Protein AF-A0A7S4IUM0-F1 (afdb_monomer_lite)

Structure (mmCIF, N/CA/C/O backbone):
data_AF-A0A7S4IUM0-F1
#
_entry.id   AF-A0A7S4IUM0-F1
#
loop_
_atom_site.group_PDB
_atom_site.id
_atom_site.type_symbol
_atom_site.label_atom_id
_atom_site.label_alt_id
_atom_site.label_comp_id
_atom_site.label_asym_id
_atom_site.label_entity_id
_atom_site.label_seq_id
_atom_site.pdbx_PDB_ins_code
_atom_site.Cartn_x
_atom_site.Cartn_y
_atom_site.Cartn_z
_atom_site.occupancy
_atom_site.B_iso_or_equiv
_atom_site.auth_seq_id
_atom_site.auth_comp_id
_atom_site.auth_asym_id
_atom_site.auth_atom_id
_atom_site.pdbx_PDB_model_num
ATOM 1 N N . ASN A 1 1 ? 37.593 -7.149 35.780 1.00 63.69 1 ASN A N 1
ATOM 2 C CA . ASN A 1 1 ? 36.478 -6.447 36.459 1.00 63.69 1 ASN A CA 1
ATOM 3 C C . ASN A 1 1 ? 35.816 -5.313 35.685 1.00 63.69 1 ASN A C 1
ATOM 5 O O . ASN A 1 1 ? 34.598 -5.281 35.709 1.00 63.69 1 ASN A O 1
ATOM 9 N N . ARG A 1 2 ? 36.519 -4.420 34.967 1.00 64.31 2 ARG A N 1
ATOM 10 C CA . ARG A 1 2 ? 35.857 -3.323 34.215 1.00 64.31 2 ARG A CA 1
ATOM 11 C C . ARG A 1 2 ? 34.933 -3.779 33.070 1.00 64.31 2 ARG A C 1
ATOM 13 O O . ARG A 1 2 ? 33.893 -3.170 32.850 1.00 64.31 2 ARG A O 1
ATOM 20 N N . GLU A 1 3 ? 35.284 -4.847 32.355 1.00 69.06 3 GLU A N 1
ATOM 21 C CA . GLU A 1 3 ? 34.468 -5.354 31.237 1.00 69.06 3 GLU A CA 1
ATOM 22 C C . GLU A 1 3 ? 33.169 -6.036 31.683 1.00 69.06 3 GLU A C 1
ATOM 24 O O . GLU A 1 3 ? 32.136 -5.874 31.037 1.00 69.06 3 GLU A O 1
ATOM 29 N N . GLU A 1 4 ? 33.188 -6.774 32.795 1.00 69.81 4 GLU A N 1
ATOM 30 C CA . GLU A 1 4 ? 31.971 -7.379 33.354 1.00 69.81 4 GLU A CA 1
ATOM 31 C C . GLU A 1 4 ? 30.997 -6.319 33.866 1.00 69.81 4 GLU A C 1
ATOM 33 O O . GLU A 1 4 ? 29.786 -6.442 33.683 1.00 69.81 4 GLU A O 1
ATOM 38 N N . GLU A 1 5 ? 31.520 -5.251 34.462 1.00 71.12 5 GLU A N 1
ATOM 39 C CA . GLU A 1 5 ? 30.724 -4.123 34.933 1.00 71.12 5 GLU A CA 1
ATOM 40 C C . GLU A 1 5 ? 30.091 -3.361 33.757 1.00 71.12 5 GLU A C 1
ATOM 42 O O . GLU A 1 5 ? 28.891 -3.084 33.773 1.00 71.12 5 GLU A O 1
ATOM 47 N N . PHE A 1 6 ? 30.845 -3.144 32.673 1.00 70.12 6 PHE A N 1
ATOM 48 C CA . PHE A 1 6 ? 30.323 -2.561 31.434 1.00 70.12 6 PHE A CA 1
ATOM 49 C C . PHE A 1 6 ? 29.218 -3.425 30.802 1.00 70.12 6 PHE A C 1
ATOM 51 O O . PHE A 1 6 ? 28.156 -2.905 30.456 1.00 70.12 6 PHE A O 1
ATOM 58 N N . ARG A 1 7 ? 29.405 -4.753 30.717 1.00 73.19 7 ARG A N 1
ATOM 59 C CA . ARG A 1 7 ? 28.372 -5.679 30.208 1.00 73.19 7 ARG A CA 1
ATOM 60 C C . ARG A 1 7 ? 27.113 -5.678 31.076 1.00 73.19 7 ARG A C 1
ATOM 62 O O . ARG A 1 7 ? 26.009 -5.676 30.535 1.00 73.19 7 ARG A O 1
ATOM 69 N N . ARG A 1 8 ? 27.252 -5.634 32.407 1.00 75.31 8 ARG A N 1
ATOM 70 C CA . ARG A 1 8 ? 26.108 -5.551 33.334 1.00 75.31 8 ARG A CA 1
ATOM 71 C C . ARG A 1 8 ? 25.330 -4.249 33.170 1.00 75.31 8 ARG A C 1
ATOM 73 O O . ARG A 1 8 ? 24.102 -4.283 33.114 1.00 75.31 8 ARG A O 1
ATOM 80 N N . VAL A 1 9 ? 26.021 -3.115 33.050 1.00 75.88 9 VAL A N 1
ATOM 81 C CA . VAL A 1 9 ? 25.381 -1.805 32.850 1.00 75.88 9 VAL A CA 1
ATOM 82 C C . VAL A 1 9 ? 24.664 -1.743 31.500 1.00 75.88 9 VAL A C 1
ATOM 84 O O . VAL A 1 9 ? 23.519 -1.291 31.445 1.00 75.88 9 VAL A O 1
ATOM 87 N N . ASN A 1 10 ? 25.279 -2.246 30.426 1.00 73.94 10 ASN A N 1
ATOM 88 C CA . ASN A 1 10 ? 24.647 -2.263 29.105 1.00 73.94 10 ASN A CA 1
ATOM 89 C C . ASN A 1 10 ? 23.442 -3.211 29.047 1.00 73.94 10 ASN A C 1
ATOM 91 O O . ASN A 1 10 ? 22.399 -2.838 28.517 1.00 73.94 10 ASN A O 1
ATOM 95 N N . SER A 1 11 ? 23.544 -4.393 29.659 1.00 77.81 11 SER A N 1
ATOM 96 C CA . SER A 1 11 ? 22.425 -5.336 29.765 1.00 77.81 11 SER A CA 1
ATOM 97 C C . SER A 1 11 ? 21.254 -4.739 30.559 1.00 77.81 11 SER A C 1
ATOM 99 O O . SER A 1 11 ? 20.110 -4.787 30.115 1.00 77.81 11 SER A O 1
ATOM 101 N N . SER A 1 12 ? 21.536 -4.055 31.674 1.00 83.81 12 SER A N 1
ATOM 102 C CA . SER A 1 12 ? 20.522 -3.346 32.471 1.00 83.81 12 SER A CA 1
ATOM 103 C C . SER A 1 12 ? 19.829 -2.221 31.690 1.00 83.81 12 SER A C 1
ATOM 105 O O . SER A 1 12 ? 18.613 -2.048 31.789 1.00 83.81 12 SER A O 1
ATOM 107 N N . ARG A 1 13 ? 20.576 -1.469 30.871 1.00 82.19 13 ARG A N 1
ATOM 108 C CA . ARG A 1 13 ? 20.016 -0.431 29.992 1.00 82.19 13 ARG A CA 1
ATOM 109 C C . ARG A 1 13 ? 19.127 -1.016 28.897 1.00 82.19 13 ARG A C 1
ATOM 111 O O . ARG A 1 13 ? 18.035 -0.498 28.690 1.00 82.19 13 ARG A O 1
ATOM 118 N N . MET A 1 14 ? 19.560 -2.101 28.258 1.00 82.38 14 MET A N 1
ATOM 119 C CA . MET A 1 14 ? 18.766 -2.810 27.251 1.00 82.38 14 MET A CA 1
ATOM 120 C C . MET A 1 14 ? 17.465 -3.354 27.844 1.00 82.38 14 MET A C 1
ATOM 122 O O . MET A 1 14 ? 16.401 -3.101 27.297 1.00 82.38 14 MET A O 1
ATOM 126 N N . LEU A 1 15 ? 17.521 -3.993 29.015 1.00 85.12 15 LEU A N 1
ATOM 127 C CA . LEU A 1 15 ? 16.335 -4.479 29.730 1.00 85.12 15 LEU A CA 1
ATOM 128 C C . LEU A 1 15 ? 15.332 -3.364 30.056 1.00 85.12 15 LEU A C 1
ATOM 130 O O . LEU A 1 15 ? 14.126 -3.573 29.950 1.00 85.12 15 LEU A O 1
ATOM 134 N N . LYS A 1 16 ? 15.817 -2.179 30.443 1.00 87.38 16 LYS A N 1
ATOM 135 C CA . LYS A 1 16 ? 14.956 -1.008 30.662 1.00 87.38 16 LYS A CA 1
ATOM 136 C C . LYS A 1 16 ? 14.323 -0.517 29.362 1.00 87.38 16 LYS A C 1
ATOM 138 O O . LYS A 1 16 ? 13.136 -0.222 29.356 1.00 87.38 16 LYS A O 1
ATOM 143 N N . LEU A 1 17 ? 15.086 -0.464 28.270 1.00 87.38 17 LEU A N 1
ATOM 144 C CA . LEU A 1 17 ? 14.565 -0.061 26.964 1.00 87.38 17 LEU A CA 1
ATOM 145 C C . LEU A 1 17 ? 13.480 -1.026 26.473 1.00 87.38 17 LEU A C 1
ATOM 147 O O . LEU A 1 17 ? 12.418 -0.578 26.061 1.00 87.38 17 LEU A O 1
ATOM 151 N N . THR A 1 18 ? 13.717 -2.336 26.570 1.00 83.06 18 THR A N 1
ATOM 152 C CA . THR A 1 18 ? 12.745 -3.359 26.164 1.00 83.06 18 THR A CA 1
ATOM 153 C C . THR A 1 18 ? 11.455 -3.264 26.972 1.00 83.06 18 THR A C 1
ATOM 155 O O . THR A 1 18 ? 10.380 -3.342 26.393 1.00 83.06 18 THR A O 1
ATOM 158 N N . LYS A 1 19 ? 11.541 -3.032 28.289 1.00 85.62 19 LYS A N 1
ATOM 159 C CA . LYS A 1 19 ? 10.349 -2.816 29.123 1.00 85.62 19 LYS A CA 1
ATOM 160 C C . LYS A 1 19 ? 9.572 -1.571 28.712 1.00 85.62 19 LYS A C 1
ATOM 162 O O . LYS A 1 19 ? 8.361 -1.646 28.566 1.00 85.62 19 LYS A O 1
ATOM 167 N N . ASN A 1 20 ? 10.265 -0.461 28.470 1.00 87.50 20 ASN A N 1
ATOM 168 C CA . ASN A 1 20 ? 9.612 0.773 28.042 1.00 87.50 20 ASN A CA 1
ATOM 169 C C . ASN A 1 20 ? 8.931 0.607 26.673 1.00 87.50 20 ASN A C 1
ATOM 171 O O . ASN A 1 20 ? 7.822 1.091 26.484 1.00 87.50 20 ASN A O 1
ATOM 175 N N . LEU A 1 21 ? 9.571 -0.088 25.725 1.00 86.56 21 LEU A N 1
ATOM 176 C CA . LEU A 1 21 ? 8.967 -0.393 24.424 1.00 86.56 21 LEU A CA 1
ATOM 177 C C . LEU A 1 21 ? 7.737 -1.287 24.579 1.00 86.56 21 LEU A C 1
ATOM 179 O O . LEU A 1 21 ? 6.700 -0.981 24.006 1.00 86.56 21 LEU A O 1
ATOM 183 N N . GLN A 1 22 ? 7.824 -2.322 25.414 1.00 89.56 22 GLN A N 1
ATOM 184 C CA . GLN A 1 22 ? 6.698 -3.203 25.706 1.00 89.56 22 GLN A CA 1
ATOM 185 C C . GLN A 1 22 ? 5.515 -2.441 26.324 1.00 89.56 22 GLN A C 1
ATOM 187 O O . GLN A 1 22 ? 4.371 -2.687 25.958 1.00 89.56 22 GLN A O 1
ATOM 192 N N . GLU A 1 23 ? 5.769 -1.512 27.249 1.00 89.62 23 GLU A N 1
ATOM 193 C CA . GLU A 1 23 ? 4.726 -0.668 27.848 1.00 89.62 23 GLU A CA 1
ATOM 194 C C . GLU A 1 23 ? 4.054 0.235 26.805 1.00 89.62 23 GLU A C 1
ATOM 196 O O . GLU A 1 23 ? 2.829 0.366 26.799 1.00 89.62 23 GLU A O 1
ATOM 201 N N . VAL A 1 24 ? 4.838 0.816 25.891 1.00 89.25 24 VAL A N 1
ATOM 202 C CA . VAL A 1 24 ? 4.317 1.636 24.790 1.00 89.25 24 VAL A CA 1
ATOM 203 C C . VAL A 1 24 ? 3.498 0.793 23.812 1.00 89.25 24 VAL A C 1
ATOM 205 O O . VAL A 1 24 ? 2.384 1.185 23.475 1.00 89.25 24 VAL A O 1
ATOM 208 N N . GLU A 1 25 ? 4.002 -0.367 23.390 1.00 87.56 25 GLU A N 1
ATOM 209 C CA . GLU A 1 25 ? 3.295 -1.286 22.487 1.00 87.56 25 GLU A CA 1
ATOM 210 C C . GLU A 1 25 ? 1.973 -1.760 23.091 1.00 87.56 25 GLU A C 1
ATOM 212 O O . GLU A 1 25 ? 0.939 -1.718 22.425 1.00 87.56 25 GLU A O 1
ATOM 217 N N . LEU A 1 26 ? 1.980 -2.145 24.371 1.00 92.06 26 LEU A N 1
ATOM 218 C CA . LEU A 1 26 ? 0.774 -2.569 25.075 1.00 92.06 26 LEU A CA 1
ATOM 219 C C . LEU A 1 26 ? -0.234 -1.421 25.186 1.00 92.06 26 LEU A C 1
ATOM 221 O O . LEU A 1 26 ? -1.428 -1.620 24.955 1.00 92.06 26 LEU A O 1
ATOM 225 N N . SER A 1 27 ? 0.235 -0.211 25.502 1.00 88.50 27 SER A N 1
ATOM 226 C CA . SER A 1 27 ? -0.633 0.964 25.561 1.00 88.50 27 SER A CA 1
ATOM 227 C C . SER A 1 27 ? -1.243 1.287 24.199 1.00 88.50 27 SER A C 1
ATOM 229 O O . SER A 1 27 ? -2.412 1.662 24.142 1.00 88.50 27 SER A O 1
ATOM 231 N N . LEU A 1 28 ? -0.477 1.149 23.115 1.00 87.50 28 LEU A N 1
ATOM 232 C CA . LEU A 1 28 ? -0.957 1.407 21.761 1.00 87.50 28 LEU A CA 1
ATOM 233 C C . LEU A 1 28 ? -1.992 0.358 21.336 1.00 87.50 28 LEU A C 1
ATOM 235 O O . LEU A 1 28 ? -3.052 0.712 20.827 1.00 87.50 28 LEU A O 1
ATOM 239 N N . ALA A 1 29 ? -1.720 -0.922 21.607 1.00 86.38 29 ALA A N 1
ATOM 240 C CA . ALA A 1 29 ? -2.644 -2.017 21.325 1.00 86.38 29 ALA A CA 1
ATOM 241 C C . ALA A 1 29 ? -3.969 -1.849 22.084 1.00 86.38 29 ALA A C 1
ATOM 243 O O . ALA A 1 29 ? -5.038 -1.968 21.491 1.00 86.38 29 ALA A O 1
ATOM 244 N N . THR A 1 30 ? -3.904 -1.480 23.367 1.00 89.06 30 THR A N 1
ATOM 245 C CA . THR A 1 30 ? -5.103 -1.251 24.189 1.00 89.06 30 THR A CA 1
ATOM 246 C C . THR A 1 30 ? -5.924 -0.070 23.665 1.00 89.06 30 THR A C 1
ATOM 248 O O . THR A 1 30 ? -7.145 -0.154 23.584 1.00 89.06 30 THR A O 1
ATOM 251 N N . GLN A 1 31 ? -5.267 1.021 23.254 1.00 86.06 31 GLN A N 1
ATOM 252 C CA . GLN A 1 31 ? -5.951 2.173 22.657 1.00 86.06 31 GLN A CA 1
ATOM 253 C C . GLN A 1 31 ? -6.626 1.824 21.325 1.00 86.06 31 GLN A C 1
ATOM 255 O O . GLN A 1 31 ? -7.743 2.271 21.082 1.00 86.06 31 GLN A O 1
ATOM 260 N N . LEU A 1 32 ? -5.980 1.011 20.484 1.00 82.06 32 LEU A N 1
ATOM 261 C CA . LEU A 1 32 ? -6.560 0.513 19.233 1.00 82.06 32 LEU A CA 1
ATOM 262 C C . LEU A 1 32 ? -7.789 -0.369 19.487 1.00 82.06 32 LEU A C 1
ATOM 264 O O . LEU A 1 32 ? -8.817 -0.187 18.836 1.00 82.06 32 LEU A O 1
ATOM 268 N N . GLU A 1 33 ? -7.717 -1.286 20.454 1.00 83.69 33 GLU A N 1
ATOM 269 C CA . GLU A 1 33 ? -8.861 -2.115 20.857 1.00 83.69 33 GLU A CA 1
ATOM 270 C C . GLU A 1 33 ? -10.018 -1.270 21.416 1.00 83.69 33 GLU A C 1
ATOM 272 O O . GLU A 1 33 ? -11.185 -1.506 21.088 1.00 83.69 33 GLU A O 1
ATOM 277 N N . ASP A 1 34 ? -9.709 -0.249 22.218 1.00 85.19 34 ASP A N 1
ATOM 278 C CA . ASP A 1 34 ? -10.696 0.697 22.741 1.00 85.19 34 ASP A CA 1
ATOM 279 C C . ASP A 1 34 ? -11.356 1.515 21.631 1.00 85.19 34 ASP A C 1
ATOM 281 O O . ASP A 1 34 ? -12.580 1.672 21.637 1.00 85.19 34 ASP A O 1
ATOM 285 N N . GLN A 1 35 ? -10.586 1.998 20.656 1.00 77.19 35 GLN A N 1
ATOM 286 C CA . GLN A 1 35 ? -11.113 2.725 19.499 1.00 77.19 35 GLN A CA 1
ATOM 287 C C . GLN A 1 35 ? -12.015 1.839 18.635 1.00 77.19 35 GLN A C 1
ATOM 289 O O . GLN A 1 35 ? -13.137 2.236 18.322 1.00 77.19 35 GLN A O 1
ATOM 294 N N . LEU A 1 36 ? -11.601 0.601 18.344 1.00 73.50 36 LEU A N 1
ATOM 295 C CA . LEU A 1 36 ? -12.425 -0.380 17.624 1.00 73.50 36 LEU A CA 1
ATOM 296 C C . LEU A 1 36 ? -13.756 -0.661 18.336 1.00 73.50 36 LEU A C 1
ATOM 298 O O . LEU A 1 36 ? -14.793 -0.830 17.693 1.00 73.50 36 LEU A O 1
ATOM 302 N N . ARG A 1 37 ? -13.743 -0.693 19.671 1.00 76.12 37 ARG A N 1
ATOM 303 C CA . ARG A 1 37 ? -14.935 -0.936 20.493 1.00 76.12 37 ARG A CA 1
ATOM 304 C C . ARG A 1 37 ? -15.849 0.284 20.616 1.00 76.12 37 ARG A C 1
ATOM 306 O O . ARG A 1 37 ? -17.060 0.115 20.746 1.00 76.12 37 ARG A O 1
ATOM 313 N N . THR A 1 38 ? -15.292 1.493 20.630 1.00 74.19 38 THR A N 1
ATOM 314 C CA . THR A 1 38 ? -16.035 2.738 20.909 1.00 74.19 38 THR A CA 1
ATOM 315 C C . THR A 1 38 ? -16.488 3.483 19.658 1.00 74.19 38 THR A C 1
ATOM 317 O O . THR A 1 38 ? -17.474 4.216 19.727 1.00 74.19 38 THR A O 1
ATOM 320 N N .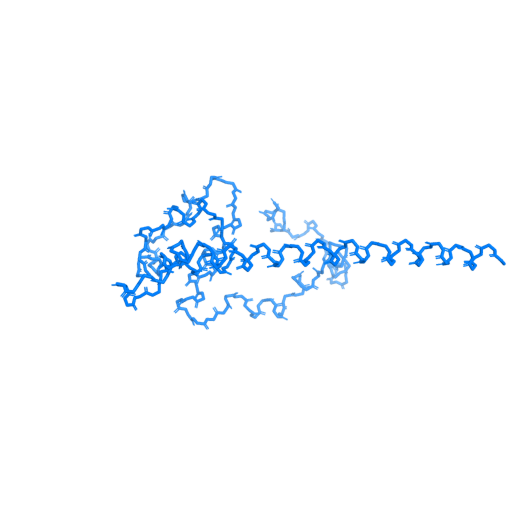 GLN A 1 39 ? -15.849 3.249 18.510 1.00 63.69 39 GLN A N 1
ATOM 321 C CA . GLN A 1 39 ? -16.230 3.818 17.214 1.00 63.69 39 GLN A CA 1
ATOM 322 C C . GLN A 1 39 ? -16.630 2.740 16.187 1.00 63.69 39 GLN A C 1
ATOM 324 O O . GLN A 1 39 ? -16.186 2.779 15.037 1.00 63.69 39 GLN A O 1
ATOM 329 N N . PRO A 1 40 ? -17.514 1.780 16.532 1.00 55.62 40 PRO A N 1
ATOM 330 C CA . PRO A 1 40 ? -17.900 0.728 15.601 1.00 55.62 40 PRO A CA 1
ATOM 331 C C . PRO A 1 40 ? -18.587 1.289 14.352 1.00 55.62 40 PRO A C 1
ATOM 333 O O . PRO A 1 40 ? -18.534 0.649 13.318 1.00 55.62 40 PRO A O 1
ATOM 336 N N . THR A 1 41 ? -19.186 2.485 14.404 1.00 52.72 41 THR A N 1
ATOM 337 C CA . THR A 1 41 ? -19.835 3.145 13.257 1.00 52.72 41 THR A CA 1
ATOM 338 C C . THR A 1 41 ? -18.870 3.771 12.247 1.00 52.72 41 THR A C 1
ATOM 340 O O . THR A 1 41 ? -19.198 3.794 11.065 1.00 52.72 41 THR A O 1
ATOM 343 N N . GLU A 1 42 ? -17.684 4.238 12.655 1.00 54.97 42 GLU A N 1
ATOM 344 C CA . GLU A 1 42 ? -16.651 4.701 11.704 1.00 54.97 42 GLU A CA 1
ATOM 345 C C . GLU A 1 42 ? -16.013 3.514 10.971 1.00 54.97 42 GLU A C 1
ATOM 347 O O . GLU A 1 42 ? -15.762 3.586 9.769 1.00 54.97 42 GLU A O 1
ATOM 352 N N . PHE A 1 43 ? -15.867 2.374 11.653 1.00 50.94 43 PHE A N 1
ATOM 353 C CA . PHE A 1 43 ? -15.472 1.114 11.021 1.00 50.94 43 PHE A CA 1
ATOM 354 C C . PHE A 1 43 ? -16.626 0.442 10.257 1.00 50.94 43 PHE A C 1
ATOM 356 O O . PHE A 1 43 ? -16.393 -0.162 9.216 1.00 50.94 43 PHE A O 1
ATOM 363 N N . ALA A 1 44 ? -17.881 0.590 10.688 1.00 46.59 44 ALA A N 1
ATOM 364 C CA . ALA A 1 44 ? -19.049 0.110 9.948 1.00 46.59 44 ALA A CA 1
ATOM 365 C C . ALA A 1 44 ? -19.330 0.950 8.695 1.00 46.59 44 ALA A C 1
ATOM 367 O O . ALA A 1 44 ? -19.899 0.437 7.748 1.00 46.59 44 ALA A O 1
ATOM 368 N N . ALA A 1 45 ? -18.859 2.197 8.601 1.00 49.00 45 ALA A N 1
ATOM 369 C CA . ALA A 1 45 ? -18.869 2.927 7.330 1.00 49.00 45 ALA A CA 1
ATOM 370 C C . ALA A 1 45 ? -17.972 2.261 6.258 1.00 49.00 45 ALA A C 1
ATOM 372 O O . ALA A 1 45 ? -18.165 2.476 5.054 1.00 49.00 45 ALA A O 1
ATOM 373 N N . LEU A 1 46 ? -17.010 1.427 6.679 1.00 50.91 46 LEU A N 1
ATOM 374 C CA . LEU A 1 46 ? -16.250 0.528 5.806 1.00 50.91 46 LEU A CA 1
ATOM 375 C C . LEU A 1 46 ? -17.006 -0.783 5.520 1.00 50.91 46 LEU A C 1
ATOM 377 O O . LEU A 1 46 ? -16.865 -1.336 4.431 1.00 50.91 46 LEU A O 1
ATOM 381 N N . VAL A 1 47 ? -17.830 -1.244 6.465 1.00 49.38 47 VAL A N 1
ATOM 382 C CA . VAL A 1 47 ? -18.793 -2.354 6.328 1.00 49.38 47 VAL A CA 1
ATOM 383 C C . VAL A 1 47 ? -20.133 -1.789 5.855 1.00 49.38 47 VAL A C 1
ATOM 385 O O . VAL A 1 47 ? -21.138 -1.806 6.556 1.00 49.38 47 VAL A O 1
ATOM 388 N N . ASP A 1 48 ? -20.135 -1.174 4.679 1.00 50.12 48 ASP A N 1
ATOM 389 C CA . ASP A 1 48 ? -21.366 -0.632 4.120 1.00 50.12 48 ASP A CA 1
ATOM 390 C C . ASP A 1 48 ? -22.257 -1.802 3.684 1.00 50.12 48 ASP A C 1
ATOM 392 O O . ASP A 1 48 ? -22.139 -2.295 2.564 1.00 50.12 48 ASP A O 1
ATOM 396 N N . ASP A 1 49 ? -23.135 -2.260 4.581 1.00 50.66 49 ASP A N 1
ATOM 397 C CA . ASP A 1 49 ? -24.100 -3.355 4.369 1.00 50.66 49 ASP A CA 1
ATOM 398 C C . ASP A 1 49 ? -25.061 -3.095 3.188 1.00 50.66 49 ASP A C 1
ATOM 400 O O . ASP A 1 49 ? -25.864 -3.951 2.817 1.00 50.66 49 ASP A O 1
ATOM 404 N N . THR A 1 50 ? -24.994 -1.907 2.578 1.00 50.88 50 THR A N 1
ATOM 405 C CA . THR A 1 50 ? -25.780 -1.513 1.405 1.00 50.88 50 THR A CA 1
ATOM 406 C C . THR A 1 50 ? -25.054 -1.718 0.070 1.00 50.88 50 THR A C 1
ATOM 408 O O . THR A 1 50 ? -25.683 -1.650 -0.986 1.00 50.88 50 THR A O 1
ATOM 411 N N . SER A 1 51 ? -23.747 -2.003 0.094 1.00 52.00 51 SER A N 1
ATOM 412 C CA . SER A 1 51 ? -22.916 -2.210 -1.091 1.00 52.00 51 SER A CA 1
ATOM 413 C C . SER A 1 51 ? -22.462 -3.665 -1.169 1.00 52.00 51 SER A C 1
ATOM 415 O O . SER A 1 51 ? -21.554 -4.079 -0.456 1.00 52.00 51 SER A O 1
ATOM 417 N N . GLU A 1 52 ? -23.012 -4.441 -2.109 1.00 52.72 52 GLU A N 1
ATOM 418 C CA . GLU A 1 52 ? -22.524 -5.800 -2.420 1.00 52.72 52 GLU A CA 1
ATOM 419 C C . GLU A 1 52 ? -21.059 -5.820 -2.918 1.00 52.72 52 GLU A C 1
ATOM 421 O O . GLU A 1 52 ? -20.473 -6.885 -3.111 1.00 52.72 52 GLU A O 1
ATOM 426 N N . GLN A 1 53 ? -20.448 -4.652 -3.151 1.00 53.09 53 GLN A N 1
ATOM 427 C CA . GLN A 1 53 ? -19.084 -4.515 -3.649 1.00 53.09 53 GLN A CA 1
ATOM 428 C C . GLN A 1 53 ? -18.148 -3.930 -2.586 1.00 53.09 53 GLN A C 1
ATOM 430 O O . GLN A 1 53 ? -18.436 -2.912 -1.957 1.00 53.09 53 GLN A O 1
ATOM 435 N N . CYS A 1 54 ? -16.986 -4.569 -2.425 1.00 62.75 54 CYS A N 1
ATOM 436 C CA . CYS A 1 54 ? -15.896 -4.079 -1.585 1.00 62.75 54 CYS A CA 1
ATOM 437 C C . CYS A 1 54 ? -15.470 -2.671 -2.040 1.00 62.75 54 CYS A C 1
ATOM 439 O O . CYS A 1 54 ? -15.145 -2.463 -3.213 1.00 62.75 54 CYS A O 1
ATOM 441 N N . LYS A 1 55 ? -15.474 -1.702 -1.118 1.00 74.56 55 LYS A N 1
ATOM 442 C CA . LYS A 1 55 ? -15.068 -0.320 -1.403 1.00 74.56 55 LYS A CA 1
ATOM 443 C C . LYS A 1 55 ? -13.573 -0.263 -1.715 1.00 74.56 55 LYS A C 1
ATOM 445 O O . LYS A 1 55 ? -12.757 -0.746 -0.937 1.00 74.56 55 LYS A O 1
ATOM 450 N N . LEU A 1 56 ? -13.191 0.396 -2.811 1.00 82.75 56 LEU A N 1
ATOM 451 C CA . LEU A 1 56 ? -11.777 0.577 -3.171 1.00 82.75 56 LEU A CA 1
ATOM 452 C C . LEU A 1 56 ? -10.967 1.293 -2.078 1.00 82.75 56 LEU A C 1
ATOM 454 O O . LEU A 1 56 ? -9.785 1.006 -1.919 1.00 82.75 56 LEU A O 1
ATOM 458 N N . SER A 1 57 ? -11.600 2.162 -1.285 1.00 82.44 57 SER A N 1
ATOM 459 C CA . SER A 1 57 ? -10.968 2.831 -0.143 1.00 82.44 57 SER A CA 1
ATOM 460 C C . SER A 1 57 ? -10.382 1.853 0.879 1.00 82.44 57 SER A C 1
ATOM 462 O O . SER A 1 57 ? -9.315 2.121 1.423 1.00 82.44 57 SER A O 1
ATOM 464 N N . LEU A 1 58 ? -11.018 0.694 1.089 1.00 81.69 58 LEU A N 1
ATOM 465 C CA . LEU A 1 58 ? -10.488 -0.365 1.950 1.00 81.69 58 LEU A CA 1
ATOM 466 C C . LEU A 1 58 ? -9.208 -0.975 1.384 1.00 81.69 58 LEU A C 1
ATOM 468 O O . LEU A 1 58 ? -8.253 -1.193 2.125 1.00 81.69 58 LEU A O 1
ATOM 472 N N . LEU A 1 59 ? -9.174 -1.221 0.073 1.00 84.62 59 LEU A N 1
ATOM 473 C CA . LEU A 1 59 ? -7.983 -1.737 -0.599 1.00 84.62 59 LEU A CA 1
ATOM 474 C C . LEU A 1 59 ? -6.849 -0.713 -0.575 1.00 84.62 59 LEU A C 1
ATOM 476 O O . LEU A 1 59 ? -5.712 -1.074 -0.290 1.00 84.62 59 LEU A O 1
ATOM 480 N N . PHE A 1 60 ? -7.154 0.562 -0.817 1.00 87.44 60 PHE A N 1
ATOM 481 C CA . PHE A 1 60 ? -6.175 1.644 -0.737 1.00 87.44 60 PHE A CA 1
ATOM 482 C C . PHE A 1 60 ? -5.600 1.783 0.675 1.00 87.44 60 PHE A C 1
ATOM 484 O O . PHE A 1 60 ? -4.384 1.879 0.825 1.00 87.44 60 PHE A O 1
ATOM 491 N N . ASN A 1 61 ? -6.448 1.704 1.703 1.00 84.19 61 ASN A N 1
ATOM 492 C CA . ASN A 1 61 ? -6.003 1.700 3.093 1.00 84.19 61 ASN A CA 1
ATOM 493 C C . ASN A 1 61 ? -5.116 0.481 3.404 1.00 84.19 61 ASN A C 1
ATOM 495 O O . ASN A 1 61 ? -4.057 0.621 4.007 1.00 84.19 61 ASN A O 1
ATOM 499 N N . ALA A 1 62 ? -5.499 -0.711 2.934 1.00 82.00 62 ALA A N 1
ATOM 500 C CA . ALA A 1 62 ? -4.747 -1.945 3.167 1.00 82.00 62 ALA A CA 1
ATOM 501 C C . ALA A 1 62 ? -3.346 -1.942 2.531 1.00 82.00 62 ALA A C 1
ATOM 503 O O . ALA A 1 62 ? -2.435 -2.569 3.065 1.00 82.00 62 ALA A O 1
ATOM 504 N N . VAL A 1 63 ? -3.157 -1.235 1.411 1.00 81.62 63 VAL A N 1
ATOM 505 C CA . VAL A 1 63 ? -1.834 -1.077 0.780 1.00 81.62 63 VAL A CA 1
ATOM 506 C C . VAL A 1 63 ? -1.063 0.149 1.279 1.00 81.62 63 VAL A C 1
ATOM 508 O O . VAL A 1 63 ? 0.002 0.449 0.747 1.00 81.62 63 VAL A O 1
ATOM 511 N N . GLY A 1 64 ? -1.574 0.847 2.299 1.00 83.44 64 GLY A N 1
ATOM 512 C CA . GLY A 1 64 ? -0.884 1.964 2.943 1.00 83.44 64 GLY A CA 1
ATOM 513 C C . GLY A 1 64 ? -0.954 3.289 2.182 1.00 83.44 64 GLY A C 1
ATOM 514 O O . GLY A 1 64 ? -0.059 4.118 2.332 1.00 83.44 64 GLY A O 1
ATOM 515 N N . MET A 1 65 ? -1.990 3.511 1.364 1.00 85.31 65 MET A N 1
ATOM 516 C CA . MET A 1 65 ? -2.206 4.819 0.733 1.00 85.31 65 MET A CA 1
ATOM 517 C C . MET A 1 65 ? -2.537 5.883 1.778 1.00 85.31 65 MET A C 1
ATOM 519 O O . MET A 1 65 ? -3.223 5.612 2.763 1.00 85.31 65 MET A O 1
ATOM 523 N N . SER A 1 66 ? -2.104 7.119 1.528 1.00 85.38 66 SER A N 1
ATOM 524 C CA . SER A 1 66 ? -2.455 8.250 2.384 1.00 85.38 66 SER A CA 1
ATOM 525 C C . SER A 1 66 ? -3.944 8.594 2.296 1.00 85.38 66 SER A C 1
ATOM 527 O O . SER A 1 66 ? -4.591 8.411 1.260 1.00 85.38 66 SER A O 1
ATOM 529 N N . GLU A 1 67 ? -4.478 9.163 3.375 1.00 82.62 67 GLU A N 1
ATOM 530 C CA . GLU A 1 67 ? -5.871 9.616 3.452 1.00 82.62 67 GLU A CA 1
ATOM 531 C C . GLU A 1 67 ? -6.221 10.628 2.347 1.00 82.62 67 GLU A C 1
ATOM 533 O O . GLU A 1 67 ? -7.304 10.562 1.764 1.00 82.62 67 GLU A O 1
ATOM 538 N N . ASP A 1 68 ? -5.276 11.499 1.977 1.00 84.00 68 ASP A N 1
ATOM 539 C CA . ASP A 1 68 ? -5.422 12.452 0.872 1.00 84.00 68 ASP A CA 1
ATOM 540 C C . ASP A 1 68 ? -5.719 11.751 -0.462 1.00 84.00 68 ASP A C 1
ATOM 542 O O . ASP A 1 68 ? -6.559 12.205 -1.240 1.00 84.00 68 ASP A O 1
ATOM 546 N N . ILE A 1 69 ? -5.038 10.637 -0.743 1.00 83.06 69 ILE A N 1
ATOM 547 C CA . ILE A 1 69 ? -5.215 9.870 -1.983 1.00 83.06 69 ILE A CA 1
ATOM 548 C C . ILE A 1 69 ? -6.519 9.084 -1.936 1.00 83.06 69 ILE A C 1
ATOM 550 O O . ILE A 1 69 ? -7.273 9.085 -2.910 1.00 83.06 69 ILE A O 1
ATOM 554 N N . ILE A 1 70 ? -6.818 8.457 -0.797 1.00 85.44 70 ILE A N 1
ATOM 555 C CA . ILE A 1 70 ? -8.078 7.737 -0.586 1.00 85.44 70 ILE A CA 1
ATOM 556 C C . ILE A 1 70 ? -9.264 8.685 -0.790 1.00 85.44 70 ILE A C 1
ATOM 558 O O . ILE A 1 70 ? -10.225 8.335 -1.473 1.00 85.44 70 ILE A O 1
ATOM 562 N N . THR A 1 71 ? -9.167 9.911 -0.276 1.00 83.81 71 THR A N 1
ATOM 563 C CA . THR A 1 71 ? -10.199 10.944 -0.415 1.00 83.81 71 THR A CA 1
ATOM 564 C C . THR A 1 71 ? -10.359 11.406 -1.861 1.00 83.81 71 THR A C 1
ATOM 566 O O . THR A 1 71 ? -11.485 11.568 -2.326 1.00 83.81 71 THR A O 1
ATOM 569 N N . GLN A 1 72 ? -9.262 11.582 -2.602 1.00 83.50 72 GLN A N 1
ATOM 570 C CA . GLN A 1 72 ? -9.315 11.931 -4.028 1.00 83.50 72 GLN A CA 1
ATOM 571 C C . GLN A 1 72 ? -9.923 10.819 -4.895 1.00 83.50 72 GLN A C 1
ATOM 573 O O . GLN A 1 72 ? -10.510 11.101 -5.938 1.00 83.50 72 GLN A O 1
ATOM 578 N N . LEU A 1 73 ? -9.793 9.563 -4.466 1.00 83.56 73 LEU A N 1
ATOM 579 C CA . LEU A 1 73 ? -10.279 8.382 -5.180 1.00 83.56 73 LEU A CA 1
ATOM 580 C C . LEU A 1 73 ? -11.627 7.858 -4.660 1.00 83.56 73 LEU A C 1
ATOM 582 O O . LEU A 1 73 ? -12.100 6.832 -5.146 1.00 83.56 73 LEU A O 1
ATOM 586 N N . LYS A 1 74 ? -12.248 8.529 -3.683 1.00 81.38 74 LYS A N 1
ATOM 587 C CA . LYS A 1 74 ? -13.409 8.008 -2.941 1.00 81.38 74 LYS A CA 1
ATOM 588 C C . LYS A 1 74 ? -14.625 7.681 -3.817 1.00 81.38 74 LYS A C 1
ATOM 590 O O . LYS A 1 74 ? -15.359 6.752 -3.503 1.00 81.38 74 LYS A O 1
ATOM 595 N N . ASP A 1 75 ? -14.814 8.430 -4.902 1.00 79.62 75 ASP A N 1
ATOM 596 C CA . ASP A 1 75 ? -15.976 8.317 -5.793 1.00 79.62 75 ASP A CA 1
ATOM 597 C C . ASP A 1 75 ? -15.704 7.398 -6.997 1.00 79.62 75 ASP A C 1
ATOM 599 O O . ASP A 1 75 ? -16.550 7.247 -7.875 1.00 79.62 75 ASP A O 1
ATOM 603 N N . ILE A 1 76 ? -14.517 6.786 -7.060 1.00 83.06 76 ILE A N 1
ATOM 604 C CA . ILE A 1 76 ? -14.112 5.938 -8.180 1.00 83.06 76 ILE A CA 1
ATOM 605 C C . ILE A 1 76 ? -14.611 4.516 -7.959 1.00 83.06 76 ILE A C 1
ATOM 607 O O . ILE A 1 76 ? -14.390 3.903 -6.915 1.00 83.06 76 ILE A O 1
ATOM 611 N N . THR A 1 77 ? -15.249 3.956 -8.980 1.00 84.69 77 THR A N 1
ATOM 612 C CA . THR A 1 77 ? -15.675 2.556 -8.985 1.00 84.69 77 THR A CA 1
ATOM 613 C C . THR A 1 77 ? -14.528 1.616 -9.364 1.00 84.69 77 THR A C 1
ATOM 615 O O . THR A 1 77 ? -13.590 1.993 -10.069 1.00 84.69 77 THR A O 1
ATOM 618 N N . ALA A 1 78 ? -14.624 0.335 -8.990 1.00 82.50 78 ALA A N 1
ATOM 619 C CA . ALA A 1 78 ? -13.659 -0.689 -9.415 1.00 82.50 78 ALA A CA 1
ATOM 620 C C . ALA A 1 78 ? -13.486 -0.741 -10.945 1.00 82.50 78 ALA A C 1
ATOM 622 O O . ALA A 1 78 ? -12.373 -0.899 -11.445 1.00 82.50 78 ALA A O 1
ATOM 623 N N . ARG A 1 79 ? -14.573 -0.550 -11.704 1.00 85.25 79 ARG A N 1
ATOM 624 C CA . ARG A 1 79 ? -14.533 -0.531 -13.173 1.00 85.25 79 ARG A CA 1
ATOM 625 C C . ARG A 1 79 ? -13.721 0.649 -13.706 1.00 85.25 79 ARG A C 1
ATOM 627 O O . ARG A 1 79 ? -12.901 0.462 -14.600 1.00 85.25 79 ARG A O 1
ATOM 634 N N . GLU A 1 80 ? -13.944 1.844 -13.171 1.00 86.38 80 GLU A N 1
ATOM 635 C CA . GLU A 1 80 ? -13.204 3.047 -13.568 1.00 86.38 80 GLU A CA 1
ATOM 636 C C . GLU A 1 80 ? -11.736 2.954 -13.162 1.00 86.38 80 GLU A C 1
ATOM 638 O O . GLU A 1 80 ? -10.856 3.278 -13.957 1.00 86.38 80 GLU A O 1
ATOM 643 N N . PHE A 1 81 ? -11.461 2.431 -11.965 1.00 88.19 81 PHE A N 1
ATOM 644 C CA . PHE A 1 81 ? -10.103 2.213 -11.484 1.00 88.19 81 PHE A CA 1
ATOM 645 C C . PHE A 1 81 ? -9.312 1.245 -12.368 1.00 88.19 81 PHE A C 1
ATOM 647 O O . PHE A 1 81 ? -8.119 1.455 -12.565 1.00 88.19 81 PHE A O 1
ATOM 654 N N . LEU A 1 82 ? -9.949 0.207 -12.917 1.00 88.12 82 LEU A N 1
ATOM 655 C CA . LEU A 1 82 ? -9.310 -0.780 -13.797 1.00 88.12 82 LEU A CA 1
ATOM 656 C C . LEU A 1 82 ? -9.212 -0.334 -15.267 1.00 88.12 82 LEU A C 1
ATOM 658 O O . LEU A 1 82 ? -8.545 -1.005 -16.067 1.00 88.12 82 LEU A O 1
ATOM 662 N N . SER A 1 83 ? -9.850 0.783 -15.628 1.00 85.88 83 SER A N 1
ATOM 663 C CA . SER A 1 83 ? -9.824 1.328 -16.984 1.00 85.88 83 SER A CA 1
ATOM 664 C C . SER A 1 83 ? -8.447 1.893 -17.343 1.00 85.88 83 SER A C 1
ATOM 666 O O . SER A 1 83 ? -7.827 2.618 -16.567 1.00 85.88 83 SER A O 1
ATOM 668 N N . GLU A 1 84 ? -7.990 1.630 -18.569 1.00 78.50 84 GLU A N 1
ATOM 669 C CA . GLU A 1 84 ? -6.756 2.219 -19.118 1.00 78.50 84 GLU A CA 1
ATOM 670 C C . GLU A 1 84 ? -6.878 3.727 -19.358 1.00 78.50 84 GLU A C 1
ATOM 672 O O . GLU A 1 84 ? -5.872 4.429 -19.375 1.00 78.50 84 GLU A O 1
ATOM 677 N N . SER A 1 85 ? -8.104 4.240 -19.490 1.00 79.88 85 SER A N 1
ATOM 678 C CA . SER A 1 85 ? -8.362 5.673 -19.666 1.00 79.88 85 SER A CA 1
ATOM 679 C C . SER A 1 85 ? -8.170 6.494 -18.388 1.00 79.88 85 SER A C 1
ATOM 681 O O . SER A 1 85 ? -8.098 7.721 -18.451 1.00 79.88 85 SER A O 1
ATOM 683 N N . MET A 1 86 ? -8.107 5.844 -17.224 1.00 80.50 86 MET A N 1
ATOM 684 C CA . MET A 1 86 ? -7.999 6.521 -15.937 1.00 80.50 86 MET A CA 1
ATOM 685 C C . MET A 1 86 ? -6.524 6.808 -15.632 1.00 80.50 86 MET A C 1
ATOM 687 O O . MET A 1 86 ? -5.725 5.889 -15.436 1.00 80.50 86 MET A O 1
ATOM 691 N N . SER A 1 87 ? -6.165 8.090 -15.596 1.00 80.44 87 SER A N 1
ATOM 692 C CA . SER A 1 87 ? -4.807 8.566 -15.319 1.00 80.44 87 SER A CA 1
ATOM 693 C C . SER A 1 87 ? -4.641 8.959 -13.852 1.00 80.44 87 SER A C 1
ATOM 695 O O . SER A 1 87 ? -5.446 9.715 -13.312 1.00 80.44 87 SER A O 1
ATOM 697 N N . PHE A 1 88 ? -3.554 8.501 -13.228 1.00 80.25 88 PHE A N 1
ATOM 698 C CA . PHE A 1 88 ? -3.194 8.862 -11.852 1.00 80.25 88 PHE A CA 1
ATOM 699 C C . PHE A 1 88 ? -2.274 10.090 -11.760 1.00 80.25 88 PHE A C 1
ATOM 701 O O . PHE A 1 88 ? -1.956 10.537 -10.662 1.00 80.25 88 PHE A O 1
ATOM 708 N N . HIS A 1 89 ? -1.849 10.659 -12.894 1.00 70.31 89 HIS A N 1
ATOM 709 C CA . HIS A 1 89 ? -0.846 11.732 -12.929 1.00 70.31 89 HIS A CA 1
ATOM 710 C C . HIS A 1 89 ? -1.277 13.022 -12.217 1.00 70.31 89 HIS A C 1
ATOM 712 O O . HIS A 1 89 ? -0.423 13.810 -11.828 1.00 70.31 89 HIS A O 1
ATOM 718 N N . ASN A 1 90 ? -2.581 13.211 -12.003 1.00 68.56 90 ASN A N 1
ATOM 719 C CA . ASN A 1 90 ? -3.130 14.386 -11.328 1.00 68.56 90 ASN A CA 1
ATOM 720 C C . ASN A 1 90 ? -3.412 14.161 -9.828 1.00 68.56 90 ASN A C 1
ATOM 722 O O . ASN A 1 90 ? -3.813 15.105 -9.157 1.00 68.56 90 ASN A O 1
ATOM 726 N N . LEU A 1 91 ? -3.238 12.936 -9.309 1.00 69.00 91 LEU A N 1
ATOM 727 C CA . LEU A 1 91 ? -3.571 12.584 -7.914 1.00 69.00 91 LEU A CA 1
ATOM 728 C C . LEU A 1 91 ? -2.473 12.947 -6.911 1.00 69.00 91 LEU A C 1
ATOM 730 O O . LEU A 1 91 ? -2.707 13.097 -5.713 1.00 69.00 91 LEU A O 1
ATOM 734 N N . SER A 1 92 ? -1.249 13.056 -7.411 1.00 59.41 92 SER A N 1
ATOM 735 C CA . SER A 1 92 ? -0.087 13.476 -6.645 1.00 59.41 92 SER A CA 1
ATOM 736 C C . SER A 1 92 ? 0.154 14.955 -6.907 1.00 59.41 92 SER A C 1
ATOM 738 O O . SER A 1 92 ? 0.045 15.420 -8.045 1.00 59.41 92 SER A O 1
ATOM 740 N N . ARG A 1 93 ? 0.513 15.712 -5.865 1.00 59.19 93 ARG A N 1
ATOM 741 C CA . ARG A 1 93 ? 1.051 17.068 -6.018 1.00 59.19 93 ARG A CA 1
ATOM 742 C C . ARG A 1 93 ? 2.390 16.993 -6.755 1.00 59.19 93 ARG A C 1
ATOM 744 O O . ARG A 1 93 ? 3.419 17.015 -6.102 1.00 59.19 93 ARG A O 1
ATOM 751 N N . ALA A 1 94 ? 2.354 16.885 -8.083 1.00 47.50 94 ALA A N 1
ATOM 752 C CA . ALA A 1 94 ? 3.401 17.052 -9.103 1.00 47.50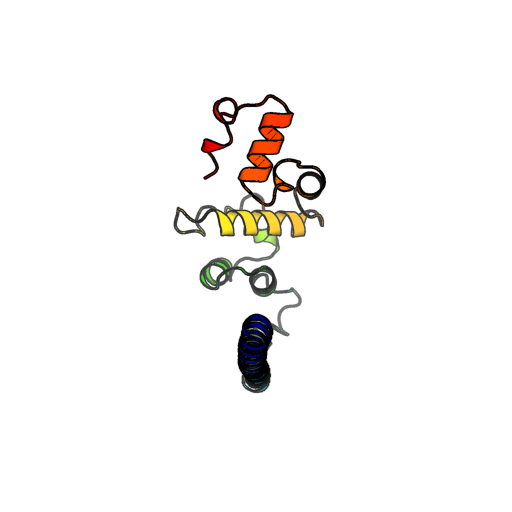 94 ALA A CA 1
ATOM 753 C C . ALA A 1 94 ? 4.818 16.457 -8.880 1.00 47.50 94 ALA A C 1
ATOM 755 O O . ALA A 1 94 ? 5.626 16.520 -9.801 1.00 47.50 94 ALA A O 1
ATOM 756 N N . GLN A 1 95 ? 5.155 15.890 -7.722 1.00 52.59 95 GLN A N 1
ATOM 757 C CA . GLN A 1 95 ? 6.518 15.499 -7.355 1.00 52.59 95 GLN A CA 1
ATOM 758 C C . GLN A 1 95 ? 6.602 14.174 -6.598 1.00 52.59 95 GLN A C 1
ATOM 760 O O . GLN A 1 95 ? 7.675 13.580 -6.591 1.00 52.59 95 GLN A O 1
ATOM 765 N N . ASP A 1 96 ? 5.512 13.666 -6.012 1.00 66.44 96 ASP A N 1
ATOM 766 C CA . ASP A 1 96 ? 5.563 12.360 -5.354 1.00 66.44 96 ASP A CA 1
ATOM 767 C C . ASP A 1 96 ? 5.132 11.248 -6.316 1.00 66.44 96 ASP A C 1
ATOM 769 O O . ASP A 1 96 ? 3.942 11.012 -6.551 1.00 66.44 96 ASP A O 1
ATOM 773 N N . PHE A 1 97 ? 6.124 10.610 -6.935 1.00 70.56 97 PHE A N 1
ATOM 774 C CA . PHE A 1 97 ? 5.921 9.507 -7.872 1.00 70.56 97 PHE A CA 1
ATOM 775 C C . PHE A 1 97 ? 5.609 8.181 -7.160 1.00 70.56 97 PHE A C 1
ATOM 777 O O . PHE A 1 97 ? 5.083 7.262 -7.791 1.00 70.56 97 PHE A O 1
ATOM 784 N N . GLY A 1 98 ? 5.907 8.076 -5.858 1.00 77.94 98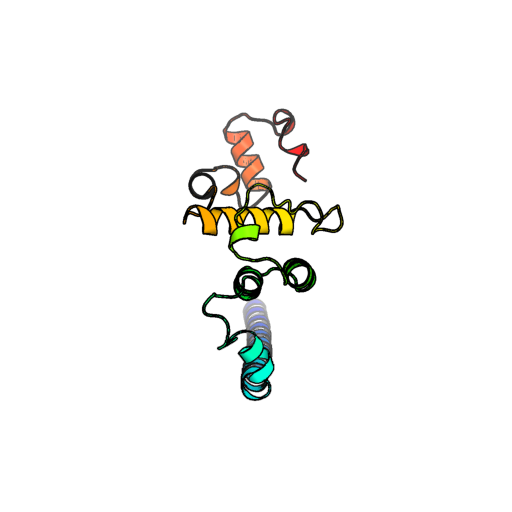 GLY A N 1
ATOM 785 C CA . GLY A 1 98 ? 5.703 6.858 -5.072 1.00 77.94 98 GLY A CA 1
ATOM 786 C C . GLY A 1 98 ? 4.250 6.381 -5.114 1.00 77.94 98 GLY A C 1
ATOM 787 O O . GLY A 1 98 ? 3.988 5.306 -5.657 1.00 77.94 98 GLY A O 1
ATOM 788 N N . PRO A 1 99 ? 3.282 7.208 -4.692 1.00 79.38 99 PRO A N 1
ATOM 789 C CA . PRO A 1 99 ? 1.885 6.799 -4.662 1.00 79.38 99 PRO A CA 1
ATOM 790 C C . PRO A 1 99 ? 1.283 6.523 -6.044 1.00 79.38 99 PRO A C 1
ATOM 792 O O . PRO A 1 99 ? 0.445 5.639 -6.199 1.00 79.38 99 PRO A O 1
ATOM 795 N N . VAL A 1 100 ? 1.736 7.231 -7.086 1.00 83.31 100 VAL A N 1
ATOM 796 C CA . VAL A 1 100 ? 1.319 6.959 -8.474 1.00 83.31 100 VAL A CA 1
ATOM 797 C C . VAL A 1 100 ? 1.776 5.565 -8.905 1.00 83.31 100 VAL A C 1
ATOM 799 O O . VAL A 1 100 ? 1.000 4.815 -9.507 1.00 83.31 100 VAL A O 1
ATOM 802 N N . LYS A 1 101 ? 3.022 5.201 -8.580 1.00 81.31 101 LYS A N 1
ATOM 803 C CA . LYS A 1 101 ? 3.564 3.866 -8.839 1.00 81.31 101 LYS A CA 1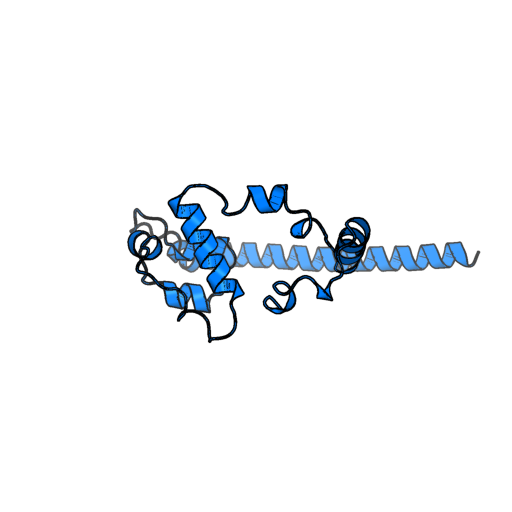
ATOM 804 C C . LYS A 1 101 ? 2.776 2.807 -8.076 1.00 81.31 101 LYS A C 1
ATOM 806 O O . LYS A 1 101 ? 2.404 1.802 -8.674 1.00 81.31 101 LYS A O 1
ATOM 811 N N . ASP A 1 102 ? 2.474 3.043 -6.806 1.00 84.94 102 ASP A N 1
ATOM 812 C CA . ASP A 1 102 ? 1.755 2.082 -5.972 1.00 84.94 102 ASP A CA 1
ATOM 813 C C . ASP A 1 102 ? 0.312 1.867 -6.470 1.00 84.94 102 ASP A C 1
ATOM 815 O O . ASP A 1 102 ? -0.153 0.730 -6.547 1.00 84.94 102 ASP A O 1
ATOM 819 N N . LEU A 1 103 ? -0.371 2.922 -6.936 1.00 87.12 103 LEU A N 1
ATOM 820 C CA . LEU A 1 103 ? -1.689 2.815 -7.578 1.00 87.12 103 LEU A CA 1
ATOM 821 C C . LEU A 1 103 ? -1.634 2.051 -8.910 1.00 87.12 103 LEU A C 1
ATOM 823 O O . LEU A 1 103 ? -2.512 1.232 -9.193 1.00 87.12 103 LEU A O 1
ATOM 827 N N . MET A 1 104 ? -0.603 2.281 -9.732 1.00 85.31 104 MET A N 1
ATOM 828 C CA . MET A 1 104 ? -0.367 1.510 -10.963 1.00 85.31 104 MET A CA 1
ATOM 829 C C . MET A 1 104 ? -0.128 0.030 -10.656 1.00 85.31 104 MET A C 1
ATOM 831 O O . MET A 1 104 ? -0.663 -0.847 -11.338 1.00 85.31 104 MET A O 1
ATOM 835 N N . TYR A 1 105 ? 0.650 -0.242 -9.611 1.00 86.56 105 TYR A N 1
ATOM 836 C CA . TYR A 1 105 ? 0.967 -1.585 -9.148 1.00 86.56 105 TYR A CA 1
ATOM 837 C C . TYR A 1 105 ? -0.294 -2.304 -8.664 1.00 86.56 105 TYR A C 1
ATOM 839 O O . TYR A 1 105 ? -0.585 -3.416 -9.104 1.00 86.56 105 TYR A O 1
ATOM 847 N N . LEU A 1 106 ? -1.103 -1.628 -7.844 1.00 87.50 106 LEU A N 1
ATOM 848 C CA . LEU A 1 106 ? -2.386 -2.128 -7.367 1.00 87.50 106 LEU A CA 1
ATOM 849 C C . LEU A 1 106 ? -3.358 -2.403 -8.520 1.00 87.50 106 LEU A C 1
ATOM 851 O O . LEU A 1 106 ? -3.937 -3.486 -8.578 1.00 87.50 106 LEU A O 1
ATOM 855 N N . ARG A 1 107 ? -3.496 -1.477 -9.481 1.00 88.25 107 ARG A N 1
ATOM 856 C CA . ARG A 1 107 ? -4.322 -1.682 -10.684 1.00 88.25 107 ARG A CA 1
ATOM 857 C C . ARG A 1 107 ? -3.899 -2.932 -11.444 1.00 88.25 107 ARG A C 1
ATOM 859 O O . ARG A 1 107 ? -4.753 -3.711 -11.862 1.00 88.25 107 ARG A O 1
ATOM 866 N N . HIS A 1 108 ? -2.597 -3.128 -11.631 1.00 85.88 108 HIS A N 1
ATOM 867 C CA . HIS A 1 108 ? -2.082 -4.300 -12.328 1.00 85.88 108 HIS A CA 1
ATOM 868 C C . HIS A 1 108 ? -2.383 -5.592 -11.559 1.00 85.88 108 HIS A C 1
ATOM 870 O O . HIS A 1 108 ? -2.900 -6.534 -12.156 1.00 85.88 108 HIS A O 1
ATOM 876 N N . MET A 1 109 ? -2.139 -5.618 -10.244 1.00 86.50 109 MET A N 1
ATOM 877 C CA . MET A 1 109 ? -2.450 -6.778 -9.401 1.00 86.50 109 MET A CA 1
ATOM 878 C C . MET A 1 109 ? -3.933 -7.136 -9.449 1.00 86.50 109 MET A C 1
ATOM 880 O O . MET A 1 109 ? -4.280 -8.297 -9.640 1.00 86.50 109 MET A O 1
ATOM 884 N N . MET A 1 110 ? -4.814 -6.140 -9.347 1.00 86.44 110 MET A N 1
ATOM 885 C CA . MET A 1 110 ? -6.258 -6.356 -9.420 1.00 86.44 110 MET A CA 1
ATOM 886 C C . MET A 1 110 ? -6.719 -6.829 -10.803 1.00 86.44 110 MET A C 1
ATOM 888 O O . MET A 1 110 ? -7.660 -7.612 -10.898 1.00 86.44 110 MET A O 1
ATOM 892 N N . ARG A 1 111 ? -6.075 -6.365 -11.882 1.00 85.62 111 ARG A N 1
ATOM 893 C CA . ARG A 1 111 ? -6.464 -6.708 -13.256 1.00 85.62 111 ARG A CA 1
ATOM 894 C C . ARG A 1 111 ? -5.970 -8.082 -13.702 1.00 85.62 111 ARG A C 1
ATOM 896 O O . ARG A 1 111 ? -6.687 -8.770 -14.422 1.00 85.62 111 ARG A O 1
ATOM 903 N N . TYR A 1 112 ? -4.753 -8.454 -13.317 1.00 83.19 112 TYR A N 1
ATOM 904 C CA . TYR A 1 112 ? -4.077 -9.650 -13.828 1.00 83.19 112 TYR A CA 1
ATOM 905 C C . TYR A 1 112 ? -3.888 -10.745 -12.775 1.00 83.19 112 TYR A C 1
ATOM 907 O O . TYR A 1 112 ? -3.443 -11.838 -13.116 1.00 83.19 112 TYR A O 1
ATOM 915 N N . GLY A 1 113 ? -4.222 -10.481 -11.507 1.00 80.31 113 GLY A N 1
ATOM 916 C CA . GLY A 1 113 ? -4.070 -11.448 -10.418 1.00 80.31 113 GLY A CA 1
ATOM 917 C C . GLY A 1 113 ? -2.614 -11.820 -10.130 1.00 80.31 113 GLY A C 1
ATOM 918 O O . GLY A 1 113 ? -2.354 -12.855 -9.523 1.00 80.31 113 GLY A O 1
ATOM 919 N N . CYS A 1 114 ? -1.660 -11.008 -10.586 1.00 77.62 114 CYS A N 1
ATOM 920 C CA . CYS A 1 114 ? -0.235 -11.250 -10.427 1.00 77.62 114 CYS A CA 1
ATOM 921 C C . CYS A 1 114 ? 0.478 -9.990 -9.945 1.00 77.62 114 CYS A C 1
ATOM 923 O O . CYS A 1 114 ? 0.059 -8.866 -10.222 1.00 77.62 114 CYS A O 1
ATOM 925 N N . VAL A 1 115 ? 1.574 -10.185 -9.221 1.00 71.88 115 VAL A N 1
ATOM 926 C CA . VAL A 1 115 ? 2.433 -9.093 -8.776 1.00 71.88 115 VAL A CA 1
ATOM 927 C C . VAL A 1 115 ? 3.298 -8.658 -9.968 1.00 71.88 115 VAL A C 1
ATOM 929 O O . VAL A 1 115 ? 4.141 -9.439 -10.429 1.00 71.88 115 VAL A O 1
ATOM 932 N N . PRO A 1 116 ? 3.106 -7.442 -10.516 1.00 64.50 116 PRO A N 1
ATOM 933 C CA . PRO A 1 116 ? 3.905 -6.985 -11.647 1.00 64.50 116 PRO A CA 1
ATOM 934 C C . PRO A 1 116 ? 5.382 -6.962 -11.265 1.00 64.50 116 PRO A C 1
ATOM 936 O O . PRO A 1 116 ? 5.745 -6.571 -10.160 1.00 64.50 116 PRO A O 1
ATOM 939 N N . TYR A 1 117 ? 6.260 -7.365 -12.180 1.00 65.62 117 TYR A N 1
ATOM 940 C CA . TYR A 1 117 ? 7.705 -7.418 -11.929 1.00 65.62 117 TYR A CA 1
ATOM 941 C C . TYR A 1 117 ? 8.137 -8.409 -10.835 1.00 65.62 117 TYR A C 1
ATOM 943 O O . TYR A 1 117 ? 9.292 -8.361 -10.427 1.00 65.62 117 TYR A O 1
ATOM 951 N N . GLN A 1 118 ? 7.292 -9.348 -10.392 1.00 66.12 118 GLN A N 1
ATOM 952 C CA . GLN A 1 118 ? 7.733 -10.422 -9.494 1.00 66.12 118 GLN A CA 1
ATOM 953 C C . GLN A 1 118 ? 8.943 -11.209 -10.041 1.00 66.12 118 GLN A C 1
ATOM 955 O O . GLN A 1 118 ? 9.910 -11.365 -9.297 1.00 66.12 118 GLN A O 1
ATOM 960 N N . PRO A 1 119 ? 9.009 -11.553 -11.346 1.00 66.44 119 PRO A N 1
ATOM 961 C CA . PRO A 1 119 ? 10.217 -12.147 -11.917 1.00 66.44 119 PRO A CA 1
ATOM 962 C C . PRO A 1 119 ? 11.442 -11.229 -11.840 1.00 66.44 119 PRO A C 1
ATOM 964 O O . PRO A 1 119 ? 12.558 -11.712 -11.715 1.00 66.44 119 PRO A O 1
ATOM 967 N N . HIS A 1 120 ? 11.267 -9.907 -11.907 1.00 67.00 120 HIS A N 1
ATOM 968 C CA . HIS A 1 120 ? 12.371 -8.963 -11.729 1.00 67.00 120 HIS A CA 1
ATOM 969 C C . HIS A 1 120 ? 12.779 -8.877 -10.258 1.00 67.00 120 HIS A C 1
ATOM 971 O O . HIS A 1 120 ? 13.960 -8.901 -9.968 1.00 67.00 120 HIS A O 1
ATOM 977 N N . LYS A 1 121 ? 11.838 -8.856 -9.313 1.00 64.50 121 LYS A N 1
ATOM 978 C CA . LYS A 1 121 ? 12.164 -8.883 -7.881 1.00 64.50 121 LYS A CA 1
ATOM 979 C C . LYS A 1 121 ? 12.934 -10.151 -7.492 1.00 64.50 121 LYS A C 1
ATOM 981 O O . LYS A 1 121 ? 13.820 -10.085 -6.653 1.00 64.50 121 LYS A O 1
ATOM 986 N N . GLU A 1 122 ? 12.615 -11.280 -8.119 1.00 68.69 122 GLU A N 1
ATOM 987 C CA . GLU A 1 122 ? 13.275 -12.567 -7.871 1.00 68.69 122 GLU A CA 1
ATOM 988 C C . GLU A 1 122 ? 14.619 -12.713 -8.605 1.00 68.69 122 GLU A C 1
ATOM 990 O O . GLU A 1 122 ? 15.503 -13.402 -8.107 1.00 68.69 122 GLU A O 1
ATOM 995 N N . ASN A 1 123 ? 14.797 -12.067 -9.766 1.00 69.81 123 ASN A N 1
ATOM 996 C CA . ASN A 1 123 ? 15.964 -12.292 -10.633 1.00 69.81 123 ASN A CA 1
ATOM 997 C C . ASN A 1 123 ? 16.825 -11.045 -10.894 1.00 69.81 123 ASN A C 1
ATOM 999 O O . ASN A 1 123 ? 17.815 -11.123 -11.623 1.00 69.81 123 ASN A O 1
ATOM 1003 N N . CYS A 1 124 ? 16.462 -9.876 -10.366 1.00 72.81 124 CYS A N 1
ATOM 1004 C CA . CYS A 1 124 ? 17.222 -8.654 -10.587 1.00 72.81 124 CYS A CA 1
ATOM 1005 C C . CYS A 1 124 ? 18.358 -8.553 -9.582 1.00 72.81 124 CYS A C 1
ATOM 1007 O O . CYS A 1 124 ? 18.155 -8.205 -8.423 1.00 72.81 124 CYS A O 1
ATOM 1009 N N . THR A 1 125 ? 19.567 -8.760 -10.088 1.00 68.94 125 THR A N 1
ATOM 1010 C CA . THR A 1 125 ? 20.808 -8.637 -9.323 1.00 68.94 125 THR A CA 1
ATOM 1011 C C . THR A 1 125 ? 21.032 -7.231 -8.761 1.00 68.94 125 THR A C 1
ATOM 1013 O O . THR A 1 125 ? 21.722 -7.076 -7.765 1.00 68.94 125 THR A O 1
ATOM 1016 N N . VAL A 1 126 ? 20.439 -6.201 -9.379 1.00 73.12 126 VAL A N 1
ATOM 1017 C CA . VAL A 1 126 ? 20.494 -4.812 -8.891 1.00 73.12 126 VAL A CA 1
ATOM 1018 C C . VAL A 1 126 ? 19.553 -4.612 -7.706 1.00 73.12 126 VAL A C 1
ATOM 1020 O O . VAL A 1 126 ? 19.950 -4.032 -6.704 1.00 73.12 126 VAL A O 1
ATOM 1023 N N . CYS A 1 127 ? 18.307 -5.084 -7.803 1.00 70.06 127 CYS A N 1
ATOM 1024 C CA . CYS A 1 127 ? 17.326 -4.956 -6.722 1.00 70.06 127 CYS A CA 1
ATOM 1025 C C . CYS A 1 127 ? 17.569 -5.928 -5.563 1.00 70.06 127 CYS A C 1
ATOM 1027 O O . CYS A 1 127 ? 16.954 -5.759 -4.517 1.00 70.06 127 CYS A O 1
ATOM 1029 N N . SER A 1 128 ? 18.430 -6.931 -5.747 1.00 69.12 128 SER A N 1
ATOM 1030 C CA . SER A 1 128 ? 18.914 -7.798 -4.671 1.00 69.12 128 SER A CA 1
ATOM 1031 C C . SER A 1 128 ? 20.084 -7.204 -3.882 1.00 69.12 128 SER A C 1
ATOM 1033 O O . SER A 1 128 ? 20.531 -7.839 -2.935 1.00 69.12 128 SER A O 1
ATOM 1035 N N . CYS A 1 129 ? 20.623 -6.050 -4.289 1.00 76.81 129 CYS A N 1
ATOM 1036 C CA . CYS A 1 129 ? 21.587 -5.309 -3.481 1.00 76.81 129 CYS A CA 1
ATOM 1037 C C . CYS A 1 129 ? 20.818 -4.477 -2.451 1.00 76.81 129 CYS A C 1
ATOM 1039 O O . CYS A 1 129 ? 20.055 -3.582 -2.821 1.00 76.81 129 CYS A O 1
ATOM 1041 N N . ASP A 1 130 ? 21.037 -4.753 -1.171 1.00 70.50 130 ASP A N 1
ATOM 1042 C CA . ASP A 1 130 ? 20.391 -4.051 -0.064 1.00 70.50 130 ASP A CA 1
ATOM 1043 C C . ASP A 1 130 ? 21.070 -2.699 0.212 1.00 70.50 130 ASP A C 1
ATOM 1045 O O . ASP A 1 130 ? 20.473 -1.800 0.813 1.00 70.50 130 ASP A O 1
ATOM 1049 N N . THR A 1 131 ? 22.312 -2.528 -0.258 1.00 73.75 131 THR A N 1
ATOM 1050 C CA . THR A 1 131 ? 23.095 -1.299 -0.085 1.00 73.75 131 THR A CA 1
ATOM 1051 C C . THR A 1 131 ? 23.713 -0.774 -1.391 1.00 73.75 131 THR A C 1
ATOM 1053 O O . THR A 1 131 ? 24.002 -1.539 -2.319 1.00 73.75 131 THR A O 1
ATOM 1056 N N . PRO A 1 132 ? 23.952 0.549 -1.500 1.00 72.50 132 PRO A N 1
ATOM 1057 C CA . PRO A 1 132 ? 24.689 1.135 -2.623 1.00 72.50 132 PRO A CA 1
ATOM 1058 C C . PRO A 1 132 ? 26.095 0.549 -2.807 1.00 72.50 132 PRO A C 1
ATOM 1060 O O . PRO A 1 1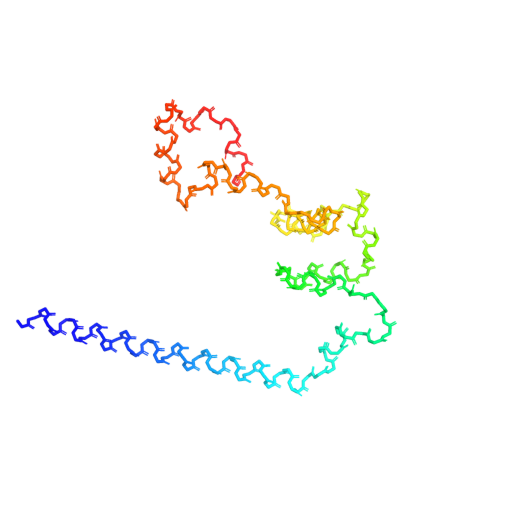32 ? 26.585 0.465 -3.934 1.00 72.50 132 PRO A O 1
ATOM 1063 N N . GLU A 1 133 ? 26.744 0.157 -1.712 1.00 79.69 133 GLU A N 1
ATOM 1064 C CA . GLU A 1 133 ? 28.072 -0.448 -1.692 1.00 79.69 133 GLU A CA 1
ATOM 1065 C C . GLU A 1 133 ? 28.063 -1.845 -2.325 1.00 79.69 133 GLU A C 1
ATOM 1067 O O . GLU A 1 133 ? 28.905 -2.126 -3.177 1.00 79.69 133 GLU A O 1
ATOM 1072 N N . GLU A 1 134 ? 27.071 -2.679 -2.002 1.00 75.69 134 GLU A N 1
ATOM 1073 C CA . GLU A 1 134 ? 26.871 -3.992 -2.636 1.00 75.69 134 GLU A CA 1
ATOM 1074 C C . GLU A 1 134 ? 26.615 -3.867 -4.136 1.00 75.69 134 GLU A C 1
ATOM 1076 O O . GLU A 1 134 ? 27.168 -4.619 -4.941 1.00 75.69 134 GLU A O 1
ATOM 1081 N N . LEU A 1 135 ? 25.818 -2.871 -4.534 1.00 78.81 135 LEU A N 1
ATOM 1082 C CA . LEU A 1 135 ? 25.588 -2.586 -5.945 1.00 78.81 135 LEU A CA 1
ATOM 1083 C C . LEU A 1 135 ? 26.888 -2.167 -6.641 1.00 78.81 135 LEU A C 1
ATOM 1085 O O . LEU A 1 135 ? 27.159 -2.591 -7.766 1.00 78.81 135 LEU A O 1
ATOM 1089 N N . HIS A 1 136 ? 27.708 -1.348 -5.982 1.00 75.75 136 HIS A N 1
ATOM 1090 C CA . HIS A 1 136 ? 29.000 -0.924 -6.508 1.00 75.75 136 HIS A CA 1
ATOM 1091 C C . HIS A 1 136 ? 29.958 -2.105 -6.694 1.00 75.75 136 HIS A C 1
ATOM 1093 O O . HIS A 1 136 ? 30.570 -2.232 -7.754 1.00 75.75 136 HIS A O 1
ATOM 1099 N N . GLU A 1 137 ? 30.055 -2.984 -5.699 1.00 80.06 137 GLU A N 1
ATOM 1100 C CA . GLU A 1 137 ? 30.887 -4.187 -5.745 1.00 80.06 137 GLU A CA 1
ATOM 1101 C C . GLU A 1 137 ? 30.415 -5.157 -6.838 1.00 80.06 137 GLU A C 1
ATOM 1103 O O . GLU A 1 137 ? 31.224 -5.637 -7.637 1.00 80.06 137 GLU A O 1
ATOM 1108 N N . MET A 1 138 ? 29.100 -5.365 -6.966 1.00 82.12 138 MET A N 1
ATOM 1109 C CA . MET A 1 138 ? 28.517 -6.161 -8.047 1.00 82.12 138 MET A CA 1
ATOM 1110 C C . MET A 1 138 ? 28.874 -5.576 -9.421 1.00 82.12 138 MET A C 1
ATOM 1112 O O . MET A 1 138 ? 29.324 -6.310 -10.303 1.00 82.12 138 MET A O 1
ATOM 1116 N N . LEU A 1 139 ? 28.726 -4.263 -9.615 1.00 81.62 139 LEU A N 1
ATOM 1117 C CA . LEU A 1 139 ? 29.069 -3.602 -10.878 1.00 81.62 139 LEU A CA 1
ATOM 1118 C C . LEU A 1 139 ? 30.564 -3.730 -11.205 1.00 81.62 139 LEU A C 1
ATOM 1120 O O . LEU A 1 139 ? 30.910 -4.083 -12.334 1.00 81.62 139 LEU A O 1
ATOM 1124 N N . GLN A 1 140 ? 31.441 -3.542 -10.214 1.00 80.69 140 GLN A N 1
ATOM 1125 C CA . GLN A 1 140 ? 32.882 -3.751 -10.372 1.00 80.69 140 GLN A CA 1
ATOM 1126 C C . GLN A 1 140 ? 33.222 -5.202 -10.741 1.00 80.69 140 GLN A C 1
ATOM 1128 O O . GLN A 1 140 ? 34.042 -5.421 -11.633 1.00 80.69 140 GLN A O 1
ATOM 1133 N N . SER A 1 141 ? 32.568 -6.189 -10.114 1.00 79.69 141 SER A N 1
ATOM 1134 C CA . SER A 1 141 ? 32.784 -7.618 -10.395 1.00 79.69 141 SER A CA 1
ATOM 1135 C C . SER A 1 141 ? 32.434 -8.006 -11.838 1.00 79.69 141 SER A C 1
ATOM 1137 O O . SER A 1 141 ? 33.026 -8.925 -12.399 1.00 79.69 141 SER A O 1
ATOM 1139 N N . GLN A 1 142 ? 31.510 -7.266 -12.458 1.00 77.69 142 GLN A N 1
ATOM 1140 C CA . GLN A 1 142 ? 31.088 -7.433 -13.850 1.00 77.69 142 GLN A CA 1
ATOM 1141 C C . GLN A 1 142 ? 31.877 -6.538 -14.825 1.00 77.69 142 GLN A C 1
ATOM 1143 O O . GLN A 1 142 ? 31.579 -6.509 -16.017 1.00 77.69 142 GLN A O 1
ATOM 1148 N N . GLY A 1 143 ? 32.874 -5.785 -14.343 1.00 76.25 143 GLY A N 1
ATOM 1149 C CA . GLY A 1 143 ? 33.666 -4.861 -15.159 1.00 76.25 143 GLY A CA 1
ATOM 1150 C C . GLY A 1 143 ? 32.901 -3.619 -15.633 1.00 76.25 143 GLY A C 1
ATOM 1151 O O . GLY A 1 143 ? 33.364 -2.931 -16.543 1.00 76.25 143 GLY A O 1
ATOM 1152 N N . LEU A 1 144 ? 31.741 -3.324 -15.038 1.00 72.94 144 LEU A N 1
ATOM 1153 C CA . LEU A 1 144 ? 30.903 -2.175 -15.372 1.00 72.94 144 LEU A CA 1
ATOM 1154 C C . LEU A 1 144 ? 31.243 -1.001 -14.450 1.00 72.94 144 LEU A C 1
ATOM 1156 O O . LEU A 1 144 ? 31.274 -1.137 -13.228 1.00 72.94 144 LEU A O 1
ATOM 1160 N N . GLN A 1 145 ? 31.463 0.183 -15.022 1.00 64.62 145 GLN A N 1
ATOM 1161 C CA . GLN A 1 145 ? 31.624 1.406 -14.232 1.00 64.62 145 GLN A CA 1
ATOM 1162 C C . GLN A 1 145 ? 30.302 2.182 -14.160 1.00 64.62 145 GLN A C 1
ATOM 1164 O O . GLN A 1 145 ? 29.604 2.308 -15.163 1.00 64.62 145 GLN A O 1
ATOM 1169 N N . LEU A 1 146 ? 29.968 2.758 -12.995 1.00 58.69 146 LEU A N 1
ATOM 1170 C CA . LEU A 1 146 ? 28.732 3.541 -12.770 1.00 58.69 146 LEU A CA 1
ATOM 1171 C C . LEU A 1 146 ? 28.501 4.648 -13.813 1.00 58.69 146 LEU A C 1
ATOM 1173 O O . LEU A 1 146 ? 27.362 4.965 -14.139 1.00 58.69 146 LEU A O 1
ATOM 1177 N N . PHE A 1 147 ? 29.574 5.203 -14.375 1.00 57.56 147 PHE A N 1
ATOM 1178 C CA . PHE A 1 147 ? 29.541 6.264 -15.389 1.00 57.56 147 PHE A CA 1
ATOM 1179 C C . PHE A 1 147 ? 29.121 5.767 -16.786 1.00 57.56 147 PHE A C 1
ATOM 1181 O O . PHE A 1 147 ? 28.872 6.576 -17.674 1.00 57.56 147 PHE A O 1
ATOM 1188 N N . GLN A 1 148 ? 29.050 4.448 -16.994 1.00 54.00 148 GLN A N 1
ATOM 1189 C CA . GLN A 1 148 ? 28.649 3.808 -18.252 1.00 54.00 148 GLN A CA 1
ATOM 1190 C C . GLN A 1 148 ? 27.171 3.395 -18.272 1.00 54.00 148 GLN A C 1
ATOM 1192 O O . GLN A 1 148 ? 26.710 2.840 -19.267 1.00 54.00 148 GLN A O 1
ATOM 1197 N N . LEU A 1 149 ? 26.418 3.663 -17.199 1.00 55.97 149 LEU A N 1
ATOM 1198 C CA . LEU A 1 149 ? 24.987 3.375 -17.098 1.00 55.97 149 LEU A CA 1
ATOM 1199 C C . LEU A 1 149 ? 24.194 4.685 -17.237 1.00 55.97 149 LEU A C 1
ATOM 1201 O O . LEU A 1 149 ? 23.788 5.261 -16.227 1.00 55.97 149 LEU A O 1
ATOM 1205 N N . PRO A 1 150 ? 23.937 5.172 -18.471 1.00 51.84 150 PRO A N 1
ATOM 1206 C CA . PRO A 1 150 ? 23.240 6.442 -18.708 1.00 51.84 150 PRO A CA 1
ATOM 1207 C C . PRO A 1 150 ? 21.819 6.499 -18.121 1.00 51.84 150 PRO A C 1
ATOM 1209 O O . PRO A 1 150 ? 21.241 7.577 -18.029 1.00 51.84 150 PRO A O 1
ATOM 1212 N N . LEU A 1 151 ? 21.261 5.362 -17.695 1.00 50.00 151 LEU A N 1
ATOM 1213 C CA . LEU A 1 151 ? 19.905 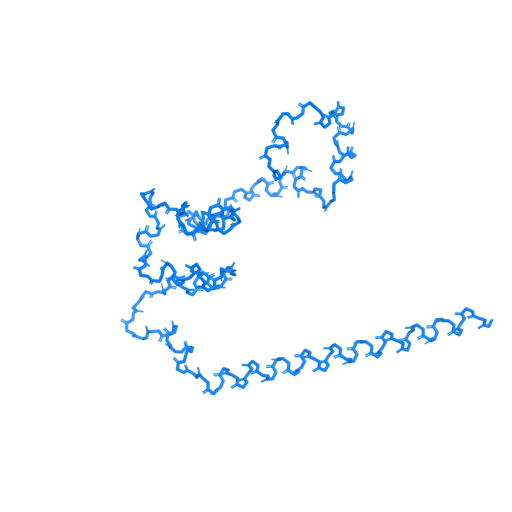5.256 -17.162 1.00 50.00 151 LEU A CA 1
ATOM 1214 C C . LEU A 1 151 ? 19.814 5.363 -15.631 1.00 50.00 151 LEU A C 1
ATOM 1216 O O . LEU A 1 151 ? 18.769 5.763 -15.142 1.00 50.00 151 LEU A O 1
ATOM 1220 N N . LEU A 1 152 ? 20.867 5.080 -14.851 1.00 46.22 152 LEU A N 1
ATOM 1221 C CA . LEU A 1 152 ? 20.752 5.060 -13.376 1.00 46.22 152 LEU A CA 1
ATOM 1222 C C . LEU A 1 152 ? 20.714 6.454 -12.728 1.00 46.22 152 LEU A C 1
ATOM 1224 O O . LEU A 1 152 ? 20.247 6.593 -11.601 1.00 46.22 152 LEU A O 1
ATOM 1228 N N . LEU A 1 153 ? 21.161 7.493 -13.437 1.00 43.09 153 LEU A N 1
ATOM 1229 C CA . LEU A 1 153 ? 21.102 8.884 -12.966 1.00 43.09 153 LEU A CA 1
ATOM 1230 C C . LEU A 1 153 ? 19.747 9.562 -13.225 1.00 43.09 153 LEU A C 1
ATOM 1232 O O . LEU A 1 153 ? 19.525 10.656 -12.719 1.00 43.09 153 LEU A O 1
ATOM 1236 N N . GLN A 1 154 ? 18.847 8.935 -13.990 1.00 40.12 154 GLN A N 1
ATOM 1237 C CA . GLN A 1 154 ? 17.499 9.464 -14.246 1.00 40.12 154 GLN A CA 1
ATOM 1238 C C . GLN A 1 154 ? 16.455 9.004 -13.215 1.00 40.12 154 GLN A C 1
ATOM 1240 O O . GLN A 1 154 ? 15.313 9.449 -13.280 1.00 40.12 154 GLN A O 1
ATOM 1245 N N . TYR A 1 155 ? 16.831 8.131 -12.272 1.00 40.00 155 TYR A N 1
ATOM 1246 C CA . TYR A 1 155 ? 15.916 7.515 -11.300 1.00 40.00 155 TYR A CA 1
ATOM 1247 C C . TYR A 1 155 ? 16.264 7.827 -9.832 1.00 40.00 155 TYR A C 1
ATOM 1249 O O . TYR A 1 155 ? 15.963 7.022 -8.951 1.00 40.00 155 TYR A O 1
ATOM 1257 N N . LYS A 1 156 ? 16.889 8.979 -9.560 1.00 32.75 156 LYS A N 1
ATOM 1258 C CA . LYS A 1 156 ? 16.959 9.558 -8.208 1.00 32.75 156 LYS A CA 1
ATOM 1259 C C . LYS A 1 156 ? 16.062 10.777 -8.097 1.00 32.75 156 LYS A C 1
ATOM 1261 O O . LYS A 1 156 ? 16.102 11.601 -9.036 1.00 32.75 156 LYS A O 1
#

Organism: NCBI:txid1487602

Radius of gyration: 23.75 Å; chains: 1; bounding box: 62×30×56 Å

pLDDT: mean 73.87, std 13.19, range [32.75, 92.06]

Sequence (156 aa):
NREEEFRRVNSSRMLKLTKNLQEVELSLATQLEDQLRTQPTEFAALVDDTSEQCKLSLLFNAVGMSEDIITQLKDITAREFLSESMSFHNLSRAQDFGPVKDLMYLRHMMRYGCVPYQPHKENCTVCSCDTPEELHEMLQSQGLQLFQLPLLLQYK

Foldseek 3Di:
DVVVVVVVVVVVVVVVVVVVVVVVVVVVVVVVVVCCVPPVVVVCVQVVVVDPDRQVLVVCVVLPHDPQLSVVCRPPDPVNLLDPPDQCCPSDPNPPCPVSVSSVQVSCCVVPVDRPCPVCCVPPPCNPDPDPVSNCVVCVVVVHDPVPCPPPVVPD

Secondary structure (DSSP, 8-state):
-HHHHHHHHHHHHHHHHHHHHHHHHHHHHHHHHHHHHH-HHHHHTTS-TT-SS--HHHHHHHTT--HHHHHHTTT--HHHHH-TT---TTTS-SS-HHHHHHHHHHHHHHHHSS-TTHHHHHH-TTTT-SSHHHHHHHHHHTT--GGG-TTGGG--